Protein AF-A0AAD6SA25-F1 (afdb_monomer_lite)

Organism: NCBI:txid1745969

Secondary structure (DSSP, 8-state):
---S-HHHHHHHHHHHHHHHHS-HHHHHHHHHHHHHHHHHHHH--SS-TTHHHHHHT-

pLDDT: mean 83.2, std 7.19, range [61.09, 93.62]

Sequence (58 aa):
IHFVRQSVHNMPHLSPETIHVGPPGLHAQWTIECTIGNLGQEIKSHSQPYANLSERGL

Radius of gyration: 15.85 Å; chains: 1; bounding box: 29×22×37 Å

Foldseek 3Di:
DDPDPPVVVCVVVQVVCCVVPNRCCVVVVVVVVVVVVVLCVQQVDPVRRCPSVVVVVD

Structure (mmCIF, N/CA/C/O backbone):
data_AF-A0AAD6SA25-F1
#
_entry.id   AF-A0AAD6SA25-F1
#
loop_
_atom_site.group_PDB
_atom_site.id
_atom_site.type_symbol
_atom_site.label_atom_id
_atom_site.label_alt_id
_atom_site.label_comp_id
_atom_site.label_asym_id
_atom_site.label_entity_id
_atom_site.label_seq_id
_atom_site.pdbx_PDB_ins_code
_atom_site.Cartn_x
_atom_site.Cartn_y
_atom_site.Cartn_z
_atom_site.occupancy
_atom_site.B_iso_or_equiv
_atom_site.auth_seq_id
_atom_site.auth_comp_id
_atom_site.auth_asym_id
_atom_site.auth_atom_id
_atom_site.pdbx_PDB_model_num
ATOM 1 N N . ILE A 1 1 ? -11.477 -5.541 -19.201 1.00 61.09 1 ILE A N 1
ATOM 2 C CA . ILE A 1 1 ? -11.115 -5.731 -17.776 1.00 61.09 1 ILE A CA 1
ATOM 3 C C . ILE A 1 1 ? -10.941 -7.222 -17.553 1.00 61.09 1 ILE A C 1
ATOM 5 O O . ILE A 1 1 ? -11.886 -7.966 -17.784 1.00 61.09 1 ILE A O 1
ATOM 9 N N . HIS A 1 2 ? -9.737 -7.670 -17.203 1.00 65.00 2 HIS A N 1
ATOM 10 C CA . HIS A 1 2 ? -9.508 -9.074 -16.870 1.00 65.00 2 HIS A CA 1
ATOM 11 C C . HIS A 1 2 ? -9.935 -9.311 -15.418 1.00 65.00 2 HIS A C 1
ATOM 13 O O . HIS A 1 2 ? -9.439 -8.639 -14.517 1.00 65.00 2 HIS A O 1
ATOM 19 N N . PHE A 1 3 ? -10.844 -10.258 -15.182 1.00 75.44 3 PHE A N 1
ATOM 20 C CA . PHE A 1 3 ? -11.232 -10.686 -13.834 1.00 75.44 3 PHE A CA 1
ATOM 21 C C . PHE A 1 3 ? -10.183 -11.652 -13.272 1.00 75.44 3 PHE A C 1
ATOM 23 O O . PHE A 1 3 ? -10.395 -12.856 -13.177 1.00 75.44 3 PHE A O 1
ATOM 30 N N . VAL A 1 4 ? -9.010 -11.118 -12.949 1.00 83.94 4 VAL A N 1
ATOM 31 C CA . VAL A 1 4 ? -7.916 -11.837 -12.291 1.00 83.94 4 VAL A CA 1
ATOM 32 C C . VAL A 1 4 ? -7.446 -11.021 -11.090 1.00 83.94 4 VAL A C 1
ATOM 34 O O . VAL A 1 4 ? -7.740 -9.828 -10.989 1.00 83.94 4 VAL A O 1
ATOM 37 N N . ARG A 1 5 ? -6.724 -11.653 -10.155 1.00 80.00 5 ARG A N 1
ATOM 38 C CA . ARG A 1 5 ? -6.094 -10.952 -9.028 1.00 80.00 5 ARG A CA 1
ATOM 39 C C . ARG A 1 5 ? -5.361 -9.711 -9.541 1.00 80.00 5 ARG A C 1
ATOM 41 O O . ARG A 1 5 ? -4.559 -9.817 -10.469 1.00 80.00 5 ARG A O 1
ATOM 48 N N . GLN A 1 6 ? -5.584 -8.570 -8.890 1.00 74.25 6 GLN A N 1
ATOM 49 C CA . GLN A 1 6 ? -4.982 -7.288 -9.273 1.00 74.25 6 GLN A CA 1
ATOM 50 C C . GLN A 1 6 ? -3.461 -7.381 -9.446 1.00 74.25 6 GLN A C 1
ATOM 52 O O . GLN A 1 6 ? -2.930 -6.899 -10.436 1.00 74.25 6 GLN A O 1
ATOM 57 N N . SER A 1 7 ? -2.762 -8.115 -8.571 1.00 77.38 7 SER A N 1
ATOM 58 C CA . SER A 1 7 ? -1.309 -8.310 -8.696 1.00 77.38 7 SER A CA 1
ATOM 59 C C . SER A 1 7 ? -0.877 -8.977 -10.007 1.00 77.38 7 SER A C 1
ATOM 61 O O . SER A 1 7 ? 0.228 -8.742 -10.468 1.00 77.38 7 SER A O 1
ATOM 63 N N . VAL A 1 8 ? -1.711 -9.850 -10.581 1.00 80.19 8 VAL A N 1
ATOM 64 C CA . VAL A 1 8 ? -1.433 -10.551 -11.844 1.00 80.19 8 VAL A CA 1
ATOM 65 C C . VAL A 1 8 ? -1.829 -9.670 -13.021 1.00 80.19 8 VAL A C 1
ATOM 67 O O . VAL A 1 8 ? -1.093 -9.593 -13.998 1.00 80.19 8 VAL A O 1
ATOM 70 N N . HIS A 1 9 ? -2.959 -8.966 -12.908 1.00 84.19 9 HIS A N 1
ATOM 71 C CA . HIS A 1 9 ? -3.397 -8.015 -13.925 1.00 84.19 9 HIS A CA 1
ATOM 72 C C . HIS A 1 9 ? -2.395 -6.875 -14.120 1.00 84.19 9 HIS A C 1
ATOM 74 O O . HIS A 1 9 ? -2.215 -6.432 -15.245 1.00 84.19 9 HIS A O 1
ATOM 80 N N . ASN A 1 10 ? -1.742 -6.419 -13.050 1.00 77.19 10 ASN A N 1
A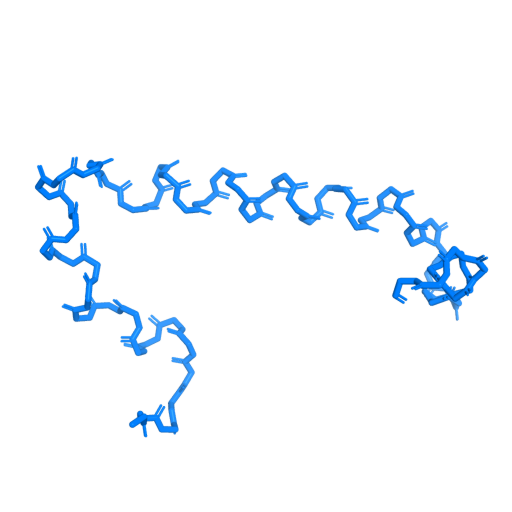TOM 81 C CA . ASN A 1 10 ? -0.866 -5.255 -13.107 1.00 77.19 10 ASN A CA 1
ATOM 82 C C . ASN A 1 10 ? 0.488 -5.554 -13.777 1.00 77.19 10 ASN A C 1
ATOM 84 O O . ASN A 1 10 ? 1.068 -4.677 -14.405 1.00 77.19 10 ASN A O 1
ATOM 88 N N . MET A 1 11 ? 0.994 -6.792 -13.691 1.00 78.19 11 MET A N 1
ATOM 89 C CA . MET A 1 11 ? 2.331 -7.173 -14.190 1.00 78.19 11 MET A CA 1
ATOM 90 C C . MET A 1 11 ? 2.609 -6.785 -15.659 1.00 78.19 11 MET A C 1
ATOM 92 O O . MET A 1 11 ? 3.661 -6.200 -15.912 1.00 78.19 11 MET A O 1
ATOM 96 N N . PRO A 1 12 ? 1.700 -7.018 -16.629 1.00 83.12 12 PRO A N 1
ATOM 97 C CA . PRO A 1 12 ? 1.899 -6.603 -18.021 1.00 83.12 12 PRO A CA 1
ATOM 98 C C . PRO A 1 12 ? 1.912 -5.080 -18.218 1.00 83.12 12 PRO A C 1
ATOM 100 O O . PRO A 1 12 ? 2.521 -4.593 -19.167 1.00 83.12 12 PRO A O 1
ATOM 103 N N . HIS A 1 13 ? 1.240 -4.329 -17.341 1.00 81.75 13 HIS A N 1
ATOM 104 C CA . HIS A 1 13 ? 1.134 -2.867 -17.414 1.00 81.75 13 HIS A CA 1
ATOM 105 C C . HIS A 1 13 ? 2.308 -2.153 -16.725 1.00 81.75 13 HIS A C 1
ATOM 107 O O . HIS A 1 13 ? 2.676 -1.050 -17.117 1.00 81.75 13 HIS A O 1
ATOM 113 N N . LEU A 1 14 ? 2.943 -2.815 -15.756 1.00 79.19 14 LEU A N 1
ATOM 114 C CA . LEU A 1 14 ? 4.042 -2.281 -14.949 1.00 79.19 14 LEU A CA 1
ATOM 115 C C . LEU A 1 14 ? 5.372 -2.154 -15.718 1.00 79.19 14 LEU A C 1
ATOM 117 O O . LEU A 1 14 ? 6.163 -1.243 -15.459 1.00 79.19 14 LEU A O 1
ATOM 121 N N . SER A 1 15 ? 5.641 -3.051 -16.673 1.00 82.56 15 SER A N 1
ATOM 122 C CA . SER A 1 15 ? 6.895 -3.030 -17.445 1.00 82.56 15 SER A CA 1
ATOM 123 C C . SER A 1 15 ? 7.075 -1.750 -18.280 1.00 82.56 15 SER A C 1
ATOM 125 O O . SER A 1 15 ? 8.134 -1.132 -18.165 1.00 82.56 15 SER A O 1
ATOM 127 N N . PRO A 1 16 ? 6.085 -1.292 -19.073 1.00 86.12 16 PRO A N 1
ATOM 128 C CA . PRO A 1 16 ? 6.186 -0.017 -19.793 1.00 86.12 16 PRO A CA 1
ATOM 129 C C . PRO A 1 16 ? 6.289 1.212 -18.880 1.00 86.12 16 PRO A C 1
ATOM 131 O O . PRO A 1 16 ? 6.958 2.191 -19.217 1.00 86.12 16 PRO A O 1
ATOM 134 N N . GLU A 1 17 ? 5.644 1.172 -17.712 1.00 84.19 17 GLU A N 1
ATOM 135 C CA . GLU A 1 17 ? 5.687 2.262 -16.731 1.00 84.19 17 GLU A CA 1
ATOM 136 C C . GLU A 1 17 ? 7.078 2.443 -16.126 1.00 84.19 17 GLU A C 1
ATOM 138 O O . GLU A 1 17 ? 7.479 3.566 -15.831 1.00 84.19 17 GLU A O 1
ATOM 143 N N . THR A 1 18 ? 7.857 1.362 -16.028 1.00 84.62 18 THR A N 1
ATOM 144 C CA . THR A 1 18 ? 9.194 1.394 -15.419 1.00 84.62 18 THR A CA 1
ATOM 145 C C . THR A 1 18 ? 10.129 2.394 -16.109 1.00 84.62 18 THR A C 1
ATOM 147 O O . THR A 1 18 ? 10.975 3.003 -15.460 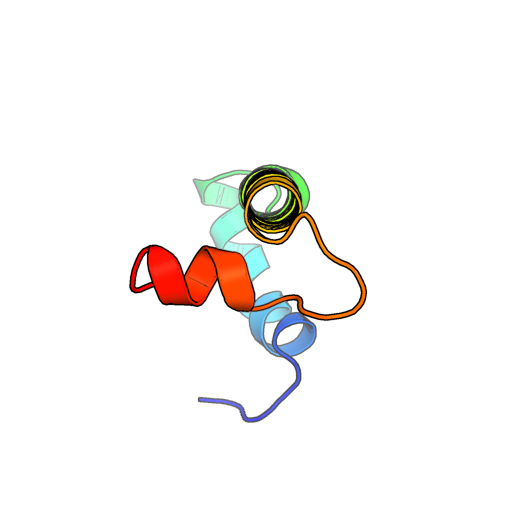1.00 84.62 18 THR A O 1
ATOM 150 N N . ILE A 1 19 ? 9.952 2.609 -17.415 1.00 87.75 19 ILE A N 1
ATOM 151 C CA . ILE A 1 19 ? 10.741 3.564 -18.207 1.00 87.75 19 ILE A CA 1
ATOM 152 C C . ILE A 1 19 ? 10.372 5.019 -17.870 1.00 87.75 19 ILE A C 1
ATOM 154 O O . ILE A 1 19 ? 11.223 5.901 -17.940 1.00 87.75 19 ILE A O 1
ATOM 158 N N . HIS A 1 20 ? 9.118 5.272 -17.495 1.00 83.75 20 HIS A N 1
ATOM 159 C CA . HIS A 1 20 ? 8.591 6.616 -17.254 1.00 83.75 20 HIS A CA 1
ATOM 160 C C . HIS A 1 20 ? 8.739 7.058 -15.796 1.00 83.75 20 HIS A C 1
ATOM 162 O O . HIS A 1 20 ? 9.059 8.215 -15.539 1.00 83.75 20 HIS A O 1
ATOM 168 N N . VAL A 1 21 ? 8.493 6.149 -14.847 1.00 82.75 21 VAL A N 1
ATOM 169 C CA . VAL A 1 21 ? 8.398 6.471 -13.410 1.00 82.75 21 VAL A CA 1
ATOM 170 C C . VAL A 1 21 ? 9.371 5.675 -12.535 1.00 82.75 21 VAL A C 1
ATOM 172 O O . VAL A 1 21 ? 9.373 5.818 -11.314 1.00 82.75 21 VAL A O 1
ATOM 175 N N . GLY A 1 22 ? 10.234 4.858 -13.144 1.00 83.06 22 GLY A N 1
ATOM 176 C CA . GLY A 1 22 ? 11.147 3.973 -12.427 1.00 83.06 22 GLY A CA 1
ATOM 177 C C . GLY A 1 22 ? 10.464 2.700 -11.913 1.00 83.06 22 GLY A C 1
ATOM 178 O O . GLY A 1 22 ? 9.301 2.438 -12.221 1.00 83.06 22 GLY A O 1
ATOM 179 N N . PRO A 1 23 ? 11.185 1.859 -11.149 1.00 81.19 23 PRO A N 1
ATOM 180 C CA . PRO A 1 23 ? 10.673 0.576 -10.685 1.00 81.19 23 PRO A CA 1
ATOM 181 C C . PRO A 1 23 ? 9.338 0.731 -9.937 1.00 81.19 23 PRO A C 1
ATOM 183 O O . PRO A 1 23 ? 9.279 1.434 -8.925 1.00 81.19 23 PRO A O 1
ATOM 186 N N . PRO A 1 24 ? 8.265 0.045 -10.356 1.00 74.69 24 PRO A N 1
ATOM 187 C CA . PRO A 1 24 ? 6.950 0.231 -9.753 1.00 74.69 24 PRO A CA 1
ATOM 188 C C . PRO A 1 24 ? 6.871 -0.177 -8.283 1.00 74.69 24 PRO A C 1
ATOM 190 O O . PRO A 1 24 ? 6.078 0.374 -7.527 1.00 74.69 24 PRO A O 1
ATOM 193 N N . GLY A 1 25 ? 7.7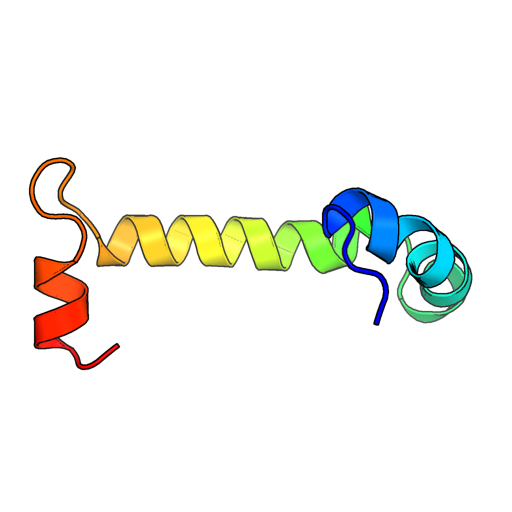34 -1.103 -7.856 1.00 74.19 25 GLY A N 1
ATOM 194 C CA . GLY A 1 25 ? 7.901 -1.460 -6.447 1.00 74.19 25 GLY A CA 1
ATOM 195 C C . GLY A 1 25 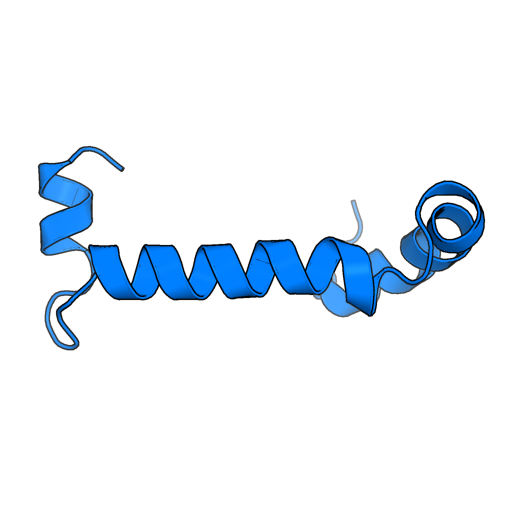? 8.527 -0.355 -5.589 1.00 74.19 25 GLY A C 1
ATOM 196 O O . GLY A 1 25 ? 8.533 -0.488 -4.379 1.00 74.19 25 GLY A O 1
ATOM 197 N N . LEU A 1 26 ? 9.048 0.725 -6.177 1.00 71.12 26 LEU A N 1
ATOM 198 C CA . LEU A 1 26 ? 9.495 1.914 -5.445 1.00 71.12 26 LEU A CA 1
ATOM 199 C C . LEU A 1 26 ? 8.415 3.003 -5.455 1.00 71.12 26 LEU A C 1
ATOM 201 O O . LEU A 1 26 ? 8.199 3.659 -4.442 1.00 71.12 26 LEU A O 1
ATOM 205 N N . HIS A 1 27 ? 7.705 3.163 -6.576 1.00 67.94 27 HIS A N 1
ATOM 206 C CA . HIS A 1 27 ? 6.681 4.199 -6.726 1.00 67.94 27 HIS A CA 1
ATOM 207 C C . HIS A 1 27 ? 5.329 3.803 -6.108 1.00 67.94 27 HIS A C 1
ATOM 209 O O . HIS A 1 27 ? 4.799 4.506 -5.253 1.00 67.94 27 HIS A O 1
ATOM 215 N N . ALA A 1 28 ? 4.763 2.660 -6.508 1.00 75.12 28 ALA A N 1
ATOM 216 C CA . ALA A 1 28 ? 3.442 2.228 -6.050 1.00 75.12 28 ALA A CA 1
ATOM 217 C C . ALA A 1 28 ? 3.469 1.652 -4.626 1.00 75.12 28 ALA A C 1
ATOM 219 O O . ALA A 1 28 ? 2.501 1.797 -3.880 1.00 75.12 28 ALA A O 1
ATOM 220 N N . GLN A 1 29 ? 4.580 1.021 -4.238 1.00 81.00 29 GLN A N 1
ATOM 221 C CA . GLN A 1 29 ? 4.720 0.417 -2.914 1.00 81.00 29 GLN A CA 1
ATOM 222 C C . GLN A 1 29 ? 4.678 1.469 -1.807 1.00 81.00 29 GLN A C 1
ATOM 224 O O . GLN A 1 29 ? 3.926 1.296 -0.853 1.00 81.00 29 GLN A O 1
ATOM 229 N N . TRP A 1 30 ? 5.414 2.577 -1.959 1.00 80.94 30 TRP A N 1
ATOM 230 C CA . TRP A 1 30 ? 5.431 3.654 -0.967 1.00 80.94 30 TRP A CA 1
ATOM 231 C C . TRP A 1 30 ? 4.026 4.207 -0.713 1.00 80.94 30 TRP A C 1
ATOM 233 O O . TRP A 1 30 ? 3.591 4.309 0.431 1.00 80.94 30 TRP A O 1
ATOM 243 N N . THR A 1 31 ? 3.270 4.494 -1.777 1.00 83.81 31 THR A N 1
ATOM 244 C CA . THR A 1 31 ? 1.889 4.972 -1.648 1.00 83.81 31 THR A CA 1
ATOM 245 C C . THR A 1 31 ? 1.005 3.961 -0.919 1.00 83.81 31 THR A C 1
ATOM 247 O O . THR A 1 31 ? 0.285 4.352 -0.004 1.00 83.81 31 THR A O 1
ATOM 250 N N . ILE A 1 32 ? 1.080 2.673 -1.272 1.00 87.94 32 ILE A N 1
ATOM 251 C CA . ILE A 1 32 ? 0.276 1.621 -0.631 1.00 87.94 32 ILE A CA 1
ATOM 252 C C . ILE A 1 32 ? 0.649 1.464 0.848 1.00 87.94 32 ILE A C 1
ATOM 254 O O . ILE A 1 32 ? -0.243 1.380 1.689 1.00 87.94 32 ILE A O 1
ATOM 258 N N . GLU A 1 33 ? 1.937 1.463 1.187 1.00 89.62 33 GLU A N 1
ATOM 259 C CA . GLU A 1 33 ? 2.410 1.384 2.573 1.00 89.62 33 GLU A CA 1
ATOM 260 C C . GLU A 1 33 ? 1.938 2.583 3.399 1.00 89.62 33 GLU A C 1
ATOM 262 O O . GLU A 1 33 ? 1.406 2.403 4.497 1.00 89.62 33 GLU A O 1
ATOM 267 N N . CYS A 1 34 ? 2.036 3.798 2.850 1.00 90.94 34 CYS A N 1
ATOM 268 C CA . CYS A 1 34 ? 1.488 4.993 3.482 1.00 90.94 34 CYS A CA 1
ATOM 269 C C . CYS A 1 34 ? -0.031 4.893 3.670 1.00 90.94 34 CYS A C 1
ATOM 271 O O . CYS A 1 34 ? -0.534 5.231 4.740 1.00 90.94 34 CYS A O 1
ATOM 273 N N . THR A 1 35 ? -0.777 4.407 2.672 1.00 91.00 35 THR A N 1
ATOM 274 C CA . THR A 1 35 ? -2.229 4.209 2.790 1.00 91.00 35 THR A CA 1
ATOM 275 C C . THR A 1 35 ? -2.572 3.188 3.873 1.00 91.00 35 THR A C 1
ATOM 277 O O . THR A 1 35 ? -3.459 3.453 4.679 1.00 91.00 35 THR A O 1
ATOM 280 N N . ILE A 1 36 ? -1.860 2.060 3.949 1.00 92.19 36 ILE A N 1
ATOM 281 C CA . ILE A 1 36 ? -2.051 1.058 5.009 1.00 92.19 36 ILE A CA 1
ATOM 282 C C . IL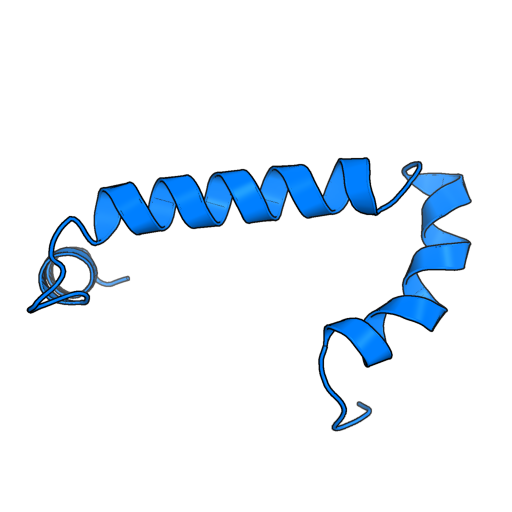E A 1 36 ? -1.771 1.675 6.383 1.00 92.19 36 ILE A C 1
ATOM 284 O O . ILE A 1 36 ? -2.565 1.491 7.305 1.00 92.19 36 ILE A O 1
ATOM 288 N N . GLY A 1 37 ? -0.682 2.437 6.519 1.00 93.62 37 GLY A N 1
ATOM 289 C CA . GLY A 1 37 ? -0.350 3.152 7.750 1.00 93.62 37 GLY A CA 1
ATOM 290 C C . GLY A 1 37 ? -1.448 4.130 8.168 1.00 93.62 37 GLY A C 1
ATOM 291 O O . GLY A 1 37 ? -1.907 4.084 9.309 1.00 93.62 37 GLY A O 1
ATOM 292 N N . ASN A 1 38 ? -1.923 4.958 7.233 1.00 92.44 38 ASN A N 1
ATOM 293 C CA . ASN A 1 38 ? -3.008 5.909 7.469 1.00 92.44 38 ASN A CA 1
ATOM 294 C C . ASN A 1 38 ? -4.293 5.190 7.888 1.00 92.44 38 ASN A C 1
ATOM 296 O O . ASN A 1 38 ? -4.838 5.502 8.938 1.00 92.44 38 ASN A O 1
ATOM 300 N N . LEU A 1 39 ? -4.732 4.173 7.142 1.00 90.06 39 LEU A N 1
ATOM 301 C CA . LEU A 1 39 ? -5.926 3.397 7.487 1.00 90.06 39 LEU A CA 1
ATOM 302 C C . LEU A 1 39 ? -5.787 2.710 8.849 1.00 90.06 39 LEU A C 1
ATOM 304 O O . LEU A 1 39 ? -6.731 2.718 9.629 1.00 90.06 39 LEU A O 1
ATOM 308 N N . GLY A 1 40 ? -4.610 2.182 9.189 1.00 91.38 40 GLY A N 1
ATOM 309 C CA . GLY A 1 40 ? -4.342 1.646 10.524 1.00 91.38 40 GLY A CA 1
ATOM 310 C C . GLY A 1 40 ? -4.530 2.696 11.627 1.00 91.38 40 GLY A C 1
ATOM 311 O O . GLY A 1 40 ? -5.134 2.404 12.663 1.00 91.38 40 GLY A O 1
ATOM 312 N N . GLN A 1 41 ? -4.076 3.930 11.381 1.00 89.38 41 GLN A N 1
ATOM 313 C CA . GLN A 1 41 ? -4.299 5.070 12.274 1.00 89.38 41 GLN A CA 1
ATOM 314 C C . GLN A 1 41 ? -5.752 5.541 12.308 1.00 89.38 41 GLN A C 1
ATOM 316 O O . GLN A 1 41 ? -6.152 6.121 13.307 1.00 89.38 41 GLN A O 1
ATOM 321 N N . GLU A 1 42 ? -6.552 5.333 11.267 1.00 89.81 42 GLU A N 1
ATOM 322 C CA . GLU A 1 42 ? 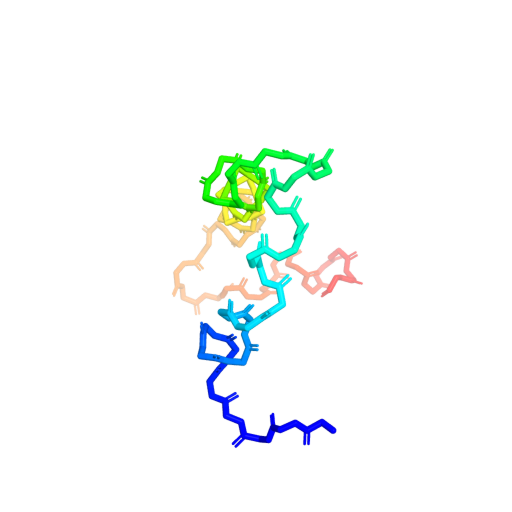-7.972 5.699 11.287 1.00 89.81 42 GLU A CA 1
ATOM 323 C C . GLU A 1 42 ? -8.818 4.634 11.992 1.00 89.81 42 GLU A C 1
ATOM 325 O O . GLU A 1 42 ? -9.671 4.954 12.820 1.00 89.81 42 GLU A O 1
ATOM 330 N N . ILE A 1 43 ? -8.524 3.363 11.730 1.00 91.88 43 ILE A N 1
ATOM 331 C CA . ILE A 1 43 ? -9.251 2.212 12.258 1.00 91.88 43 ILE A CA 1
ATOM 332 C C . ILE A 1 43 ? -9.117 2.125 13.787 1.00 91.88 43 ILE A C 1
ATOM 334 O O . ILE A 1 43 ? -10.131 2.046 14.474 1.00 91.88 43 ILE A O 1
ATOM 338 N N . LYS A 1 44 ? -7.888 2.142 14.337 1.00 86.44 44 LYS A N 1
ATOM 339 C CA . LYS A 1 44 ? -7.539 2.069 15.785 1.00 86.44 44 LYS A CA 1
ATOM 340 C C . LYS A 1 44 ? -8.225 0.983 16.641 1.00 86.44 44 LYS A C 1
ATOM 342 O O . LYS A 1 44 ? -7.990 0.929 17.845 1.00 86.44 44 LYS A O 1
ATOM 347 N N . SER A 1 45 ? -9.051 0.114 16.063 1.00 86.19 45 SER A N 1
ATOM 348 C CA . SER A 1 45 ? -9.853 -0.885 16.766 1.00 86.19 45 SER A CA 1
ATOM 349 C C . SER A 1 45 ? -9.831 -2.205 16.011 1.00 86.19 45 SER A C 1
ATOM 351 O O . SER A 1 45 ? -10.231 -2.282 14.852 1.00 86.19 45 SER A O 1
ATOM 353 N N . HIS A 1 46 ? -9.383 -3.265 16.684 1.00 84.56 46 HIS A N 1
ATOM 354 C CA . HIS A 1 46 ? -9.363 -4.610 16.108 1.00 84.56 46 HIS A CA 1
ATOM 355 C C . HIS A 1 46 ? -10.745 -5.288 16.128 1.00 84.56 46 HIS A C 1
ATOM 357 O O . HIS A 1 46 ? -10.946 -6.280 15.435 1.00 84.56 46 HIS A O 1
ATOM 363 N N . SER A 1 47 ? -11.681 -4.805 16.954 1.00 90.81 47 SER A N 1
ATOM 364 C CA . SER A 1 47 ? -13.014 -5.399 17.138 1.00 90.81 47 SER A CA 1
ATOM 365 C C . SER A 1 47 ? -14.113 -4.642 16.394 1.00 90.81 47 SER A C 1
ATOM 367 O O . SER A 1 47 ? -15.118 -5.239 16.022 1.00 90.81 47 SER A O 1
ATOM 369 N N . GLN A 1 48 ? -13.923 -3.342 16.156 1.00 90.94 48 GLN A N 1
ATOM 370 C CA . GLN A 1 48 ? -14.875 -2.473 15.460 1.00 90.94 48 GLN A CA 1
ATOM 371 C C . GLN A 1 48 ? -14.142 -1.613 14.424 1.00 90.94 48 GLN A C 1
ATOM 373 O O . GLN A 1 48 ? -14.023 -0.399 14.600 1.00 90.94 48 GLN A O 1
ATOM 378 N N . PRO A 1 49 ? -13.619 -2.223 13.347 1.00 86.56 49 PRO A N 1
ATOM 379 C CA . PRO A 1 49 ? -12.661 -1.554 12.478 1.00 86.56 49 PRO A CA 1
ATOM 380 C C . PRO A 1 49 ? -13.232 -0.346 11.725 1.00 86.56 49 PRO A C 1
ATOM 382 O O . PRO A 1 49 ? -12.492 0.551 11.340 1.00 86.56 49 PRO A O 1
ATOM 385 N N . TYR A 1 50 ? -14.551 -0.292 11.544 1.00 89.56 50 TYR A N 1
ATOM 386 C CA . TYR A 1 50 ? -15.211 0.755 10.766 1.00 89.56 50 TYR A CA 1
ATOM 387 C C . TYR A 1 50 ? -15.847 1.861 11.608 1.00 89.56 50 TYR A C 1
ATOM 389 O O . TYR A 1 50 ? -16.354 2.814 11.027 1.00 89.56 50 TYR A O 1
ATOM 397 N N . ALA A 1 51 ? -15.843 1.771 12.943 1.00 89.94 51 ALA A N 1
ATOM 398 C CA . ALA A 1 51 ? -16.560 2.727 13.795 1.00 89.94 51 ALA A CA 1
ATOM 399 C C . ALA A 1 51 ? -16.067 4.171 13.577 1.00 89.94 51 ALA A C 1
ATOM 401 O O . ALA A 1 51 ? -16.845 5.042 13.196 1.00 89.94 51 ALA A O 1
ATOM 402 N N . ASN A 1 52 ? -14.755 4.389 13.684 1.00 89.31 52 ASN A N 1
ATOM 403 C CA . ASN A 1 52 ? -14.142 5.707 13.487 1.00 89.31 52 ASN A CA 1
ATOM 404 C C . ASN A 1 52 ? -14.254 6.209 12.038 1.00 89.31 52 ASN A C 1
ATOM 406 O O . ASN A 1 52 ? -14.368 7.410 11.800 1.00 89.31 52 ASN A O 1
ATOM 410 N N . LEU A 1 53 ? -14.189 5.296 11.063 1.00 88.19 53 LEU A N 1
ATOM 411 C CA . LEU A 1 53 ? -14.337 5.632 9.643 1.00 88.19 53 LEU A CA 1
ATOM 412 C C . LEU A 1 53 ? -15.764 6.116 9.355 1.00 88.19 53 LEU A C 1
ATOM 414 O O . LEU A 1 53 ? -15.953 7.164 8.739 1.00 88.19 53 LEU A O 1
ATOM 418 N N . SER A 1 54 ? -16.753 5.413 9.912 1.00 88.62 54 SER A N 1
ATOM 419 C CA . SER A 1 54 ? -18.177 5.732 9.770 1.00 88.62 54 SER A CA 1
ATOM 420 C C . SER A 1 54 ? -18.532 7.072 10.417 1.00 88.62 54 SER A C 1
ATOM 422 O O . SER A 1 54 ? -19.283 7.846 9.832 1.00 88.62 54 SER A O 1
ATOM 424 N N . GLU A 1 55 ? -17.959 7.392 11.583 1.00 86.94 55 GLU A N 1
ATOM 425 C CA . GLU A 1 55 ? -18.128 8.706 12.228 1.00 86.94 55 GLU A CA 1
ATOM 426 C C . GLU A 1 55 ? -17.605 9.867 11.368 1.00 86.94 55 GLU A C 1
ATOM 428 O O . GLU A 1 55 ? -18.112 10.985 11.452 1.00 86.94 55 GLU A O 1
ATOM 433 N N . ARG A 1 56 ? -16.603 9.607 10.522 1.00 81.62 56 ARG A N 1
ATOM 434 C CA . ARG A 1 56 ? -15.997 10.595 9.619 1.00 81.62 56 ARG A CA 1
ATOM 435 C C . ARG A 1 56 ? -16.629 10.618 8.224 1.00 81.62 56 ARG A C 1
ATOM 437 O O . ARG A 1 56 ? -16.284 11.500 7.441 1.00 81.62 56 ARG A O 1
ATOM 444 N N . GLY A 1 57 ? -17.539 9.689 7.923 1.00 79.69 57 GLY A N 1
ATOM 445 C CA . GLY A 1 57 ? -18.197 9.563 6.619 1.00 79.69 57 GLY A CA 1
ATOM 446 C C . GLY A 1 57 ? -17.283 9.068 5.490 1.00 79.69 57 GLY A C 1
ATOM 447 O O . GLY A 1 57 ? -17.493 9.467 4.345 1.00 79.69 57 GLY A O 1
ATOM 448 N N . LEU A 1 58 ? -16.266 8.259 5.817 1.00 70.06 58 LEU A N 1
ATOM 449 C CA . LEU A 1 58 ? -15.328 7.635 4.870 1.00 70.06 58 LEU A CA 1
ATOM 450 C C . LEU A 1 58 ? -15.749 6.214 4.477 1.00 70.06 58 LEU A C 1
ATOM 452 O O . LEU A 1 58 ? -16.272 5.489 5.354 1.00 70.06 58 LEU A O 1
#